Protein AF-A0A8D0FIX1-F1 (afdb_monomer)

InterPro domains:
  IPR026104 Zinc finger C2HC domain-containing protein 1C [PTHR14649] (7-151)
  IPR049899 Zinc finger, C2HC/C3H-type [PS52027] (10-39)
  IPR049899 Zinc finger, C2HC/C3H-type [PS52027] (114-143)

Mean predicted aligned error: 18.04 Å

Solvent-accessible surface area (backbone atoms only — not comparable to full-atom values): 11539 Å² total; per-residue (Å²): 139,80,85,82,78,82,75,81,61,66,68,44,64,39,92,81,76,67,52,72,30,41,60,90,53,35,61,63,44,51,71,49,45,63,62,52,77,76,59,82,74,76,82,83,53,65,68,59,64,68,22,59,98,42,84,50,50,78,55,77,73,72,69,84,72,89,64,75,81,79,81,77,62,54,68,61,55,48,51,54,50,53,50,50,52,54,49,52,51,51,53,53,52,39,54,72,75,72,49,66,77,83,77,52,80,76,76,75,81,84,68,63,92,57,57,42,63,36,93,87,60,66,53,71,27,50,54,76,54,35,68,65,39,51,67,60,52,73,72,56,81,89,67,78,79,62,79,82,74,78,76,66,89,89,74,76,85,77,79,76,76,78,69,80,81,79,77,81,74,89,77,135

Radius of gyration: 33.93 Å; Cα contacts (8 Å, |Δi|>4): 81; chains: 1; bounding box: 84×50×86 Å

Sequence (172 aa):
YGETQEGAGELQQCSFCGRKFLFTRLEKHMSICSKSQGSKRKVFDSSKARARGTELEHISLKSPSNKPPRRNNWRQKHEVFIQTLCQARQVQQILSTGGKVSDLPPLPPIDSAEYIACPYCRRRFAPQAAERHIPKCKTIKNRPPPPSQRRTAAGSKRAIRKGLFFTILFCL

Foldseek 3Di:
DDDPPPPPADWDAAPQPRDTDHPVVNVVCNVVSVVVSPDPDPDDDPVCVVCPPHPCNVVVPPDPPPDDPPPPPPVVVVVVVVVVVVVVVVLVVCVVVVHDSVPDDDDDPPPPVQWDAAPQQRDTDGPVVNVVCNVVSVPDPDDDHRPDDPDDPPDDPDPPPPPPPPPPDDDD

Organism: NCBI:txid311401

Structure (mmCIF, N/CA/C/O backbone):
data_AF-A0A8D0FIX1-F1
#
_entry.id   AF-A0A8D0FIX1-F1
#
loop_
_atom_site.group_PDB
_atom_site.id
_atom_site.type_symbol
_atom_site.label_atom_id
_atom_site.label_alt_id
_atom_site.label_comp_id
_atom_site.label_asym_id
_atom_site.label_entity_id
_atom_site.label_seq_id
_atom_site.pdbx_PDB_ins_code
_atom_site.Cartn_x
_atom_site.Cartn_y
_atom_site.Cartn_z
_atom_site.occupancy
_atom_site.B_iso_or_equiv
_atom_site.auth_seq_id
_atom_site.auth_comp_id
_atom_site.auth_asym_id
_atom_site.auth_atom_id
_atom_site.pdbx_PDB_model_num
ATOM 1 N N . TYR A 1 1 ? 49.712 -1.624 16.277 1.00 37.38 1 TYR A N 1
ATOM 2 C CA . TYR A 1 1 ? 49.808 -0.228 15.819 1.00 37.38 1 TYR A CA 1
ATOM 3 C C . TYR A 1 1 ? 50.212 -0.252 14.356 1.00 37.38 1 TYR A C 1
ATOM 5 O O . TYR A 1 1 ? 51.358 -0.560 14.073 1.00 37.38 1 TYR A O 1
ATOM 13 N N . GLY A 1 2 ? 49.253 -0.092 13.441 1.00 43.56 2 GLY A N 1
ATOM 14 C CA . GLY A 1 2 ? 49.503 -0.049 11.998 1.00 43.56 2 GLY A CA 1
ATOM 15 C C . GLY A 1 2 ? 49.082 1.319 11.482 1.00 43.56 2 GLY A C 1
ATOM 16 O O . GLY A 1 2 ? 47.906 1.660 11.565 1.00 43.56 2 GLY A O 1
ATOM 17 N N . GLU A 1 3 ? 50.059 2.105 11.048 1.00 47.75 3 GLU A N 1
ATOM 18 C CA . GLU A 1 3 ? 49.902 3.458 10.518 1.00 47.75 3 GLU A CA 1
ATOM 19 C C . GLU A 1 3 ? 49.046 3.447 9.244 1.00 47.75 3 GLU A C 1
ATOM 21 O O . GLU A 1 3 ? 49.431 2.891 8.216 1.00 47.75 3 GLU A O 1
ATOM 26 N N . THR A 1 4 ? 47.877 4.086 9.284 1.00 48.47 4 THR A N 1
ATOM 27 C CA . THR A 1 4 ? 47.158 4.489 8.074 1.00 48.47 4 THR A CA 1
ATOM 28 C C . THR A 1 4 ? 47.861 5.708 7.494 1.00 48.47 4 THR A C 1
ATOM 30 O O . THR A 1 4 ? 47.626 6.831 7.929 1.00 48.47 4 THR A O 1
ATOM 33 N N . GLN A 1 5 ? 48.749 5.481 6.530 1.00 49.03 5 GLN A N 1
ATOM 34 C CA . GLN A 1 5 ? 49.330 6.551 5.729 1.00 49.03 5 GLN A CA 1
ATOM 35 C C . GLN A 1 5 ? 48.214 7.198 4.901 1.00 49.03 5 GLN A C 1
ATOM 37 O O . GLN A 1 5 ? 47.641 6.580 4.000 1.00 49.03 5 GLN A O 1
ATOM 42 N N . GLU A 1 6 ? 47.889 8.444 5.241 1.00 55.84 6 GLU A N 1
ATOM 43 C CA . GLU A 1 6 ? 47.005 9.319 4.480 1.00 55.84 6 GLU A CA 1
ATOM 44 C C . GLU A 1 6 ? 47.669 9.664 3.143 1.00 55.84 6 GLU A C 1
ATOM 46 O O . GLU A 1 6 ? 48.294 10.705 2.956 1.00 55.84 6 GLU A O 1
ATOM 51 N N . GLY A 1 7 ? 47.538 8.756 2.178 1.00 55.06 7 GLY A N 1
ATOM 52 C CA . GLY A 1 7 ? 47.778 9.051 0.777 1.00 55.06 7 GLY A CA 1
ATOM 53 C C . GLY A 1 7 ? 46.672 9.970 0.277 1.00 55.06 7 GLY A C 1
ATOM 54 O O . GLY A 1 7 ? 45.707 9.501 -0.330 1.00 55.06 7 GLY A O 1
ATOM 55 N N . ALA A 1 8 ? 46.807 11.273 0.534 1.00 57.88 8 ALA A N 1
ATOM 56 C CA . ALA A 1 8 ? 46.069 12.335 -0.140 1.00 57.88 8 ALA A CA 1
ATOM 57 C C . ALA A 1 8 ? 46.474 12.354 -1.624 1.00 57.88 8 ALA A C 1
ATOM 59 O O . ALA A 1 8 ? 47.168 13.245 -2.104 1.00 57.88 8 ALA A O 1
ATOM 60 N N . GLY A 1 9 ? 46.095 11.300 -2.348 1.00 64.69 9 GLY A N 1
ATOM 61 C CA . GLY A 1 9 ? 46.297 11.200 -3.777 1.00 64.69 9 GLY A CA 1
ATOM 62 C C . GLY A 1 9 ? 45.498 12.303 -4.452 1.00 64.69 9 GLY A C 1
ATOM 63 O O . GLY A 1 9 ? 44.303 12.467 -4.202 1.00 64.69 9 GLY A O 1
ATOM 64 N N . GLU A 1 10 ? 46.180 13.069 -5.288 1.00 78.75 10 GLU A N 1
ATOM 65 C CA . GLU A 1 10 ? 45.625 14.185 -6.034 1.00 78.75 10 GLU A CA 1
ATOM 66 C C . GLU A 1 10 ? 44.333 13.766 -6.766 1.00 78.75 10 GLU A C 1
ATOM 68 O O . GLU A 1 10 ? 44.327 12.875 -7.626 1.00 78.75 10 GLU A O 1
ATOM 73 N N . LEU A 1 11 ? 43.204 14.364 -6.365 1.00 86.69 11 LEU A N 1
ATOM 74 C CA . LEU A 1 11 ? 41.893 14.100 -6.952 1.00 86.69 11 LEU A CA 1
ATOM 75 C C . LEU A 1 11 ? 41.683 15.019 -8.152 1.00 86.69 11 LEU A C 1
ATOM 77 O O . LEU A 1 11 ? 41.392 16.205 -8.003 1.00 86.69 11 LEU A O 1
ATOM 81 N N . GLN A 1 12 ? 41.763 14.446 -9.342 1.00 87.12 12 GLN A N 1
ATOM 82 C CA . GLN A 1 12 ? 41.561 15.143 -10.604 1.00 87.12 12 GLN A CA 1
ATOM 83 C C . GLN A 1 12 ? 40.127 14.918 -11.111 1.00 87.12 12 GLN A C 1
ATOM 85 O O . GLN A 1 12 ? 39.521 13.859 -10.907 1.00 87.12 12 GLN A O 1
ATOM 90 N N . GLN A 1 13 ? 39.538 15.937 -11.740 1.00 93.19 13 GLN A N 1
ATOM 91 C CA . GLN A 1 13 ? 38.157 15.881 -12.229 1.00 93.19 13 GLN A CA 1
ATOM 92 C C . GLN A 1 13 ? 38.079 15.332 -13.656 1.00 93.19 13 GLN A C 1
ATOM 94 O O . GLN A 1 13 ? 38.890 15.661 -14.517 1.00 93.19 13 GLN A O 1
ATOM 99 N N . CYS A 1 14 ? 37.063 14.520 -13.938 1.00 92.44 14 CYS A N 1
ATOM 100 C CA . CYS A 1 14 ? 36.791 14.075 -15.297 1.00 92.44 14 CYS A CA 1
ATOM 101 C C . CYS A 1 14 ? 36.216 15.219 -16.144 1.00 92.44 14 CYS A C 1
ATOM 103 O O . CYS A 1 14 ? 35.168 15.766 -15.806 1.00 92.44 14 CYS A O 1
ATOM 105 N N . SER A 1 15 ? 36.823 15.492 -17.298 1.00 89.00 15 SER A N 1
ATOM 106 C CA . SER A 1 15 ? 36.361 16.485 -18.281 1.00 89.00 15 SER A CA 1
ATOM 107 C C . SER A 1 15 ? 34.974 16.200 -18.875 1.00 89.00 15 SER A C 1
ATOM 109 O O . SER A 1 15 ? 34.295 17.120 -19.313 1.00 89.00 15 SER A O 1
ATOM 111 N N . PHE A 1 16 ? 34.533 14.938 -18.877 1.00 87.50 16 PHE A N 1
ATOM 112 C CA . PHE A 1 16 ? 33.267 14.517 -19.489 1.00 87.50 16 PHE A CA 1
ATOM 113 C C . PHE A 1 16 ? 32.080 14.486 -18.519 1.00 87.50 16 PHE A C 1
ATOM 115 O O . PHE A 1 16 ? 30.945 14.652 -18.950 1.00 87.50 16 PHE A O 1
ATOM 122 N N . CYS A 1 17 ? 32.306 14.229 -17.224 1.00 89.44 17 CYS A N 1
ATOM 123 C CA . CYS A 1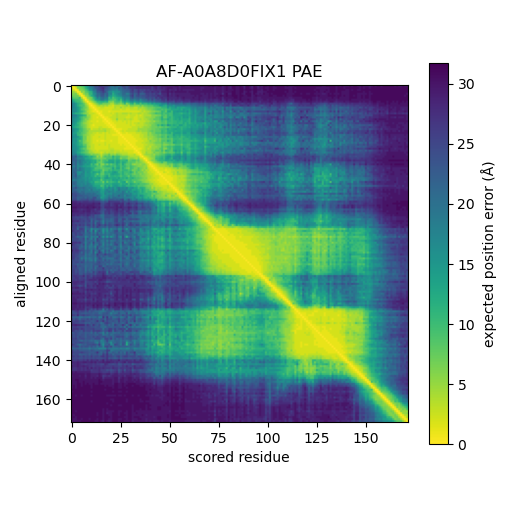 17 ? 31.217 14.100 -16.241 1.00 89.44 17 CYS A CA 1
ATOM 124 C C . CYS A 1 17 ? 31.406 14.894 -14.940 1.00 89.44 17 CYS A C 1
ATOM 126 O O . CYS A 1 17 ? 30.557 14.798 -14.055 1.00 89.44 17 CYS A O 1
ATOM 128 N N . GLY A 1 18 ? 32.519 15.619 -14.785 1.00 88.25 18 GLY A N 1
ATOM 129 C CA . GLY A 1 18 ? 32.802 16.483 -13.633 1.00 88.25 18 GLY A CA 1
ATOM 130 C C . GLY A 1 18 ? 33.073 15.764 -12.305 1.00 88.25 18 GLY A C 1
ATOM 131 O O . GLY A 1 18 ? 33.293 16.416 -11.289 1.00 88.25 18 GLY A O 1
ATOM 132 N N . ARG A 1 19 ? 33.063 14.425 -12.268 1.00 91.12 19 ARG A N 1
ATOM 133 C CA . ARG A 1 19 ? 33.339 13.654 -11.042 1.00 91.12 19 ARG A CA 1
ATOM 134 C C . ARG A 1 19 ? 34.842 13.610 -10.748 1.00 91.12 19 ARG A C 1
ATOM 136 O O . ARG A 1 19 ? 35.642 13.515 -11.678 1.00 91.12 19 ARG A O 1
ATOM 143 N N . LYS A 1 20 ? 35.213 13.651 -9.464 1.00 91.81 20 LYS A N 1
ATOM 144 C CA . LYS A 1 20 ? 36.607 13.643 -8.986 1.00 91.81 20 LYS A CA 1
ATOM 145 C C . LYS A 1 20 ? 37.099 12.218 -8.725 1.00 91.81 20 LYS A C 1
ATOM 147 O O . LYS A 1 20 ? 36.412 11.446 -8.058 1.00 91.81 20 LYS A O 1
ATOM 152 N N . PHE A 1 21 ? 38.283 11.882 -9.227 1.00 91.00 21 PHE A N 1
ATOM 153 C CA . PHE A 1 21 ? 38.912 10.570 -9.072 1.00 91.00 21 PHE A CA 1
ATOM 154 C C . PHE A 1 21 ? 40.402 10.708 -8.773 1.00 91.00 21 PHE A C 1
ATOM 156 O O . PHE A 1 21 ? 41.035 11.681 -9.164 1.00 91.00 21 PHE A O 1
ATOM 163 N N . LEU A 1 22 ? 40.972 9.691 -8.127 1.00 90.06 22 LEU A N 1
ATOM 164 C CA . LEU A 1 22 ? 42.424 9.541 -8.022 1.00 90.06 22 LEU A CA 1
ATOM 165 C C . LEU A 1 22 ? 43.018 9.315 -9.415 1.00 90.06 22 LEU A C 1
ATOM 167 O O . LEU A 1 22 ? 42.396 8.622 -10.224 1.00 90.06 22 LEU A O 1
ATOM 171 N N . PHE A 1 23 ? 44.229 9.818 -9.666 1.00 84.69 23 PHE A N 1
ATOM 172 C CA . PHE A 1 23 ? 44.920 9.707 -10.960 1.00 84.69 23 PHE A CA 1
ATOM 173 C C . PHE A 1 23 ? 44.885 8.283 -11.552 1.00 84.69 23 PHE A C 1
ATOM 175 O O . PHE A 1 23 ? 44.451 8.083 -12.685 1.00 84.69 23 PHE A O 1
ATOM 182 N N . THR A 1 24 ? 45.194 7.272 -10.733 1.00 85.88 24 THR A N 1
ATOM 183 C CA . THR A 1 24 ? 45.201 5.848 -11.127 1.00 85.88 24 THR A CA 1
ATOM 184 C C . THR A 1 24 ? 43.839 5.313 -11.587 1.00 85.88 24 THR A C 1
ATOM 186 O O . THR A 1 24 ? 43.767 4.356 -12.360 1.00 85.88 24 THR A O 1
ATOM 189 N N . ARG A 1 25 ? 42.732 5.902 -11.116 1.00 89.31 25 ARG A N 1
ATOM 190 C CA . ARG A 1 25 ? 41.363 5.541 -11.525 1.00 89.31 25 ARG A CA 1
ATOM 191 C C . ARG A 1 25 ? 40.825 6.457 -12.619 1.00 89.31 25 ARG A C 1
ATOM 193 O O . ARG A 1 25 ? 39.954 6.024 -13.376 1.00 89.31 25 ARG A O 1
ATOM 200 N N . LEU A 1 26 ? 41.317 7.694 -12.697 1.00 91.69 26 LEU A N 1
ATOM 201 C CA . LEU A 1 26 ? 40.847 8.696 -13.643 1.00 91.69 26 LEU A CA 1
ATOM 202 C C . LEU A 1 26 ? 41.101 8.262 -15.087 1.00 91.69 26 LEU A C 1
ATOM 204 O O . LEU A 1 26 ? 40.197 8.382 -15.905 1.00 91.69 26 LEU A O 1
ATOM 208 N N . GLU A 1 27 ? 42.265 7.686 -15.386 1.00 90.12 27 GLU A N 1
ATOM 209 C CA . GLU A 1 27 ? 42.604 7.211 -16.735 1.00 90.12 27 GLU A CA 1
ATOM 210 C C . GLU A 1 27 ? 41.579 6.185 -17.257 1.00 90.12 27 GLU A C 1
ATOM 212 O O . GLU A 1 27 ? 40.952 6.362 -18.309 1.00 90.12 27 GLU A O 1
ATOM 217 N N . LYS A 1 28 ? 41.305 5.147 -16.457 1.00 92.00 28 LYS A N 1
ATOM 218 C CA . LYS A 1 28 ? 40.280 4.139 -16.774 1.00 92.00 28 LYS A CA 1
ATOM 219 C C . LYS A 1 28 ? 3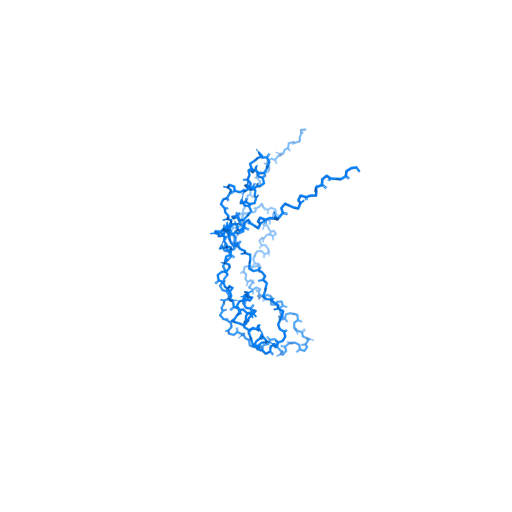8.891 4.767 -16.853 1.00 92.00 28 LYS A C 1
ATOM 221 O O . LYS A 1 28 ? 38.123 4.452 -17.760 1.00 92.00 28 LYS A O 1
ATOM 226 N N . HIS A 1 29 ? 38.576 5.687 -15.943 1.00 93.31 29 HIS A N 1
ATOM 227 C CA . HIS A 1 29 ? 37.312 6.408 -15.963 1.00 93.31 29 HIS A CA 1
ATOM 228 C C . HIS A 1 29 ? 37.134 7.226 -17.253 1.00 93.31 29 HIS A C 1
ATOM 230 O O . HIS A 1 29 ? 36.076 7.128 -17.865 1.00 93.31 29 HIS A O 1
ATOM 236 N N . MET A 1 30 ? 38.141 7.974 -17.716 1.00 91.25 30 MET A N 1
ATOM 237 C CA . MET A 1 30 ? 38.060 8.818 -18.917 1.00 91.25 30 MET A CA 1
ATOM 238 C C . MET A 1 30 ? 37.762 8.004 -20.181 1.00 91.25 30 MET A C 1
ATOM 240 O O . MET A 1 30 ? 36.905 8.406 -20.969 1.00 91.25 30 MET A O 1
ATOM 244 N N . SER A 1 31 ? 38.391 6.833 -20.343 1.00 91.12 31 SER A N 1
ATOM 245 C CA . SER A 1 31 ? 38.178 5.958 -21.512 1.00 91.12 31 SER A CA 1
ATOM 246 C C . SER A 1 31 ? 36.760 5.367 -21.612 1.00 91.12 31 SER A C 1
ATOM 248 O O . SER A 1 31 ? 36.273 5.099 -22.713 1.00 91.12 31 SER A O 1
ATOM 250 N N . ILE A 1 32 ? 36.083 5.170 -20.474 1.00 90.69 32 ILE A N 1
ATOM 251 C CA . ILE A 1 32 ? 34.696 4.679 -20.404 1.00 90.69 32 ILE A CA 1
ATOM 252 C C . ILE A 1 32 ? 33.715 5.852 -20.451 1.00 90.69 32 ILE A C 1
ATOM 254 O O . ILE A 1 32 ? 32.692 5.796 -21.136 1.00 90.69 32 ILE A O 1
ATOM 258 N N . CYS A 1 33 ? 34.026 6.922 -19.720 1.00 91.06 33 CYS A N 1
ATOM 259 C CA . CYS A 1 33 ? 33.166 8.082 -19.566 1.00 91.06 33 CYS A CA 1
ATOM 260 C C . CYS A 1 33 ? 32.902 8.755 -20.917 1.00 91.06 33 CYS A C 1
ATOM 262 O O . CYS A 1 33 ? 31.739 9.013 -21.232 1.00 91.06 33 CYS A O 1
ATOM 264 N N . SER A 1 34 ? 33.932 8.906 -21.759 1.00 89.44 34 SER A N 1
ATOM 265 C CA . SER A 1 34 ? 33.810 9.439 -23.124 1.00 89.44 34 SER A CA 1
ATOM 266 C C . SER A 1 34 ? 32.809 8.654 -23.985 1.00 89.44 34 SER A C 1
ATOM 268 O O . SER A 1 34 ? 31.977 9.247 -24.667 1.00 89.44 34 SER A O 1
ATOM 270 N N . LYS A 1 35 ? 32.810 7.319 -23.888 1.00 87.12 35 LYS A N 1
ATOM 271 C CA . LYS A 1 35 ? 31.872 6.434 -24.606 1.00 87.12 35 LYS A CA 1
ATOM 272 C C . LYS A 1 35 ? 30.454 6.495 -24.035 1.00 87.12 35 LYS A C 1
ATOM 274 O O . LYS A 1 35 ? 29.480 6.278 -24.753 1.00 87.12 35 LYS A O 1
ATOM 279 N N . SER A 1 36 ? 30.327 6.778 -22.738 1.00 83.00 36 SER A N 1
ATOM 280 C CA . SER A 1 36 ? 29.038 6.801 -22.039 1.00 83.00 36 SER A CA 1
ATOM 281 C C . SER A 1 36 ? 28.240 8.094 -22.244 1.00 83.00 36 SER A C 1
ATOM 283 O O . SER A 1 36 ? 27.013 8.028 -22.254 1.00 83.00 36 SER A O 1
ATOM 285 N N . GLN A 1 37 ? 28.898 9.242 -22.467 1.00 78.38 37 GLN A N 1
ATOM 286 C CA . GLN A 1 37 ? 28.213 10.538 -22.621 1.00 78.38 37 GLN A CA 1
ATOM 287 C C . GLN A 1 37 ? 27.307 10.605 -23.865 1.00 78.38 37 GLN A C 1
ATOM 289 O O . GLN A 1 37 ? 26.312 11.325 -23.861 1.00 78.38 37 GLN A O 1
ATOM 294 N N . GLY A 1 38 ? 27.610 9.836 -24.919 1.00 72.81 38 GLY A N 1
ATOM 295 C CA . GLY A 1 38 ? 26.831 9.830 -26.166 1.00 72.81 38 GLY A CA 1
ATOM 296 C C . GLY A 1 38 ? 25.732 8.762 -26.256 1.00 72.81 38 GLY A C 1
ATOM 297 O O . GLY A 1 38 ? 24.881 8.832 -27.142 1.00 72.81 38 GLY A O 1
ATOM 298 N N . SER A 1 39 ? 25.718 7.760 -25.370 1.00 74.12 39 SER A N 1
ATOM 299 C CA . SER A 1 39 ? 24.846 6.588 -25.525 1.00 74.12 39 SER A CA 1
ATOM 300 C C . SER A 1 39 ? 23.556 6.712 -24.716 1.00 74.12 39 SER A C 1
ATOM 302 O O . SER A 1 39 ? 23.498 6.394 -23.528 1.00 74.12 39 SER A O 1
ATOM 304 N N . LYS A 1 40 ? 22.467 7.116 -25.377 1.00 76.12 40 LYS A N 1
ATOM 305 C CA . LYS A 1 40 ? 21.110 6.992 -24.822 1.00 76.12 40 LYS A CA 1
ATOM 306 C C . LYS A 1 40 ? 20.609 5.567 -25.053 1.00 76.12 40 LYS A C 1
ATOM 308 O O . LYS A 1 40 ? 19.927 5.284 -26.039 1.00 76.12 40 LYS A O 1
ATOM 313 N N . ARG A 1 41 ? 20.975 4.638 -24.164 1.00 79.62 41 ARG A N 1
ATOM 314 C CA . ARG A 1 41 ? 20.460 3.259 -24.211 1.00 79.62 41 ARG A CA 1
ATOM 315 C C . ARG A 1 41 ? 18.930 3.301 -24.128 1.00 79.62 41 ARG A C 1
ATOM 317 O O . ARG A 1 41 ? 18.378 3.960 -23.250 1.00 79.62 41 ARG A O 1
ATOM 324 N N . LYS A 1 42 ? 18.241 2.610 -25.043 1.00 81.88 42 LYS A N 1
ATOM 325 C CA . LYS A 1 42 ? 16.774 2.506 -24.999 1.00 81.88 42 LYS A CA 1
ATOM 326 C C . LYS A 1 42 ? 16.359 1.860 -23.677 1.00 81.88 42 LYS A C 1
ATOM 328 O O . LYS A 1 42 ? 16.981 0.885 -23.253 1.00 81.88 42 LYS A O 1
ATOM 333 N N . VAL A 1 43 ? 15.310 2.392 -23.051 1.00 87.69 43 VAL A N 1
ATOM 334 C CA . VAL A 1 43 ? 14.716 1.787 -21.854 1.00 87.69 43 VAL A CA 1
ATOM 335 C C . VAL A 1 43 ? 14.276 0.370 -22.212 1.00 87.69 43 VAL A C 1
ATOM 337 O O . VAL A 1 43 ? 13.545 0.159 -23.181 1.00 87.69 43 VAL A O 1
ATOM 340 N N . PHE A 1 44 ? 14.784 -0.607 -21.466 1.00 89.88 44 PHE A N 1
ATOM 341 C CA . PHE A 1 44 ? 14.449 -2.005 -21.675 1.00 89.88 44 PHE A CA 1
ATOM 342 C C . PHE A 1 44 ? 13.035 -2.274 -21.163 1.00 89.88 44 PHE A C 1
ATOM 344 O O . PHE A 1 44 ? 12.775 -2.222 -19.961 1.00 89.88 44 PHE A O 1
ATOM 351 N N . ASP A 1 45 ? 12.123 -2.569 -22.082 1.00 87.44 45 ASP A N 1
ATOM 352 C CA . ASP A 1 45 ? 10.766 -2.971 -21.741 1.00 87.44 45 ASP A CA 1
ATOM 353 C C . ASP A 1 45 ? 10.728 -4.481 -21.475 1.00 87.44 45 ASP A C 1
ATOM 355 O O . ASP A 1 45 ? 10.811 -5.302 -22.394 1.00 87.44 45 ASP A O 1
ATOM 359 N N . SER A 1 46 ? 10.599 -4.838 -20.196 1.00 87.50 46 SER A N 1
ATOM 360 C CA . SER A 1 46 ? 10.529 -6.234 -19.755 1.00 87.50 46 SER A CA 1
ATOM 361 C C . SER A 1 46 ? 9.301 -6.965 -20.298 1.00 87.50 46 SER A C 1
ATOM 363 O O . SER A 1 46 ? 9.378 -8.164 -20.550 1.00 87.50 46 SER A O 1
ATOM 365 N N . SER A 1 47 ? 8.174 -6.277 -20.491 1.00 84.81 47 SER A N 1
ATOM 366 C CA . SER A 1 47 ? 6.962 -6.889 -21.046 1.00 84.81 47 SER A CA 1
ATOM 367 C C . SER A 1 47 ? 7.187 -7.261 -22.505 1.00 84.81 47 SER A C 1
ATOM 369 O O . SER A 1 47 ? 6.931 -8.396 -22.899 1.00 84.81 47 SER A O 1
ATOM 371 N N . LYS A 1 48 ? 7.781 -6.345 -23.279 1.00 85.12 48 LYS A N 1
ATOM 372 C CA . LYS A 1 48 ? 8.147 -6.606 -24.675 1.00 85.12 48 LYS A CA 1
ATOM 373 C C . LYS A 1 48 ? 9.194 -7.710 -24.794 1.00 85.12 48 LYS A C 1
ATOM 375 O O . LYS A 1 48 ? 9.085 -8.551 -25.675 1.00 85.12 48 LYS A O 1
ATOM 3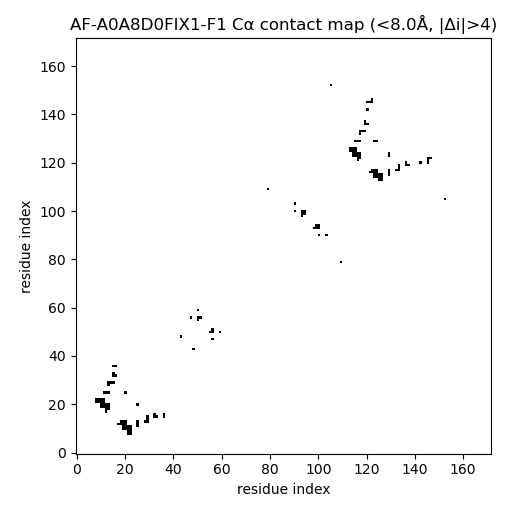80 N N . ALA A 1 49 ? 10.193 -7.730 -23.915 1.00 88.94 49 ALA A N 1
ATOM 381 C CA . ALA A 1 49 ? 11.221 -8.766 -23.927 1.00 88.94 49 ALA A CA 1
ATOM 382 C C . ALA A 1 49 ? 10.669 -10.164 -23.615 1.00 88.94 49 ALA A C 1
ATOM 384 O O . ALA A 1 49 ? 11.118 -11.126 -24.225 1.00 88.94 49 ALA A O 1
ATOM 385 N N . ARG A 1 50 ? 9.683 -10.271 -22.713 1.00 88.69 50 ARG A N 1
ATOM 386 C CA . ARG A 1 50 ? 9.002 -11.540 -22.407 1.00 88.69 50 ARG A CA 1
ATOM 387 C C . ARG A 1 50 ? 8.044 -11.991 -23.510 1.00 88.69 50 ARG A C 1
ATOM 389 O O . ARG A 1 50 ? 7.868 -13.187 -23.684 1.00 88.69 50 ARG A O 1
ATOM 396 N N . ALA A 1 51 ? 7.407 -11.051 -24.210 1.00 88.56 51 ALA A N 1
ATOM 397 C CA . ALA A 1 51 ? 6.421 -11.364 -25.242 1.00 88.56 51 ALA A CA 1
ATOM 398 C C . ALA A 1 51 ? 7.045 -11.746 -26.595 1.00 88.56 51 ALA A C 1
ATOM 400 O O . ALA A 1 51 ? 6.411 -12.470 -27.358 1.00 88.56 51 ALA A O 1
ATOM 401 N N . ARG A 1 52 ? 8.268 -11.285 -26.898 1.00 86.81 52 ARG A N 1
ATOM 402 C CA . ARG A 1 52 ? 8.972 -11.602 -28.156 1.00 86.81 52 ARG A CA 1
ATOM 403 C C . ARG A 1 52 ? 9.044 -13.110 -28.402 1.00 86.81 52 ARG A C 1
ATOM 405 O O . ARG A 1 52 ? 9.531 -13.842 -27.544 1.00 86.81 52 ARG A O 1
ATOM 412 N N . GLY A 1 53 ? 8.617 -13.550 -29.586 1.00 87.00 53 GLY A N 1
ATOM 413 C CA . GLY A 1 53 ? 8.685 -14.961 -29.990 1.00 87.00 53 GLY A CA 1
ATOM 414 C C . GLY A 1 53 ? 7.634 -15.862 -29.335 1.00 87.00 53 GLY A C 1
ATOM 415 O O . GLY A 1 53 ? 7.688 -17.077 -29.497 1.00 87.00 53 GLY A O 1
ATOM 416 N N . THR A 1 54 ? 6.675 -15.283 -28.610 1.00 86.75 54 THR A N 1
ATOM 417 C CA . THR A 1 54 ? 5.491 -15.991 -28.109 1.00 86.75 54 THR A CA 1
ATOM 418 C C . THR A 1 54 ? 4.247 -15.473 -28.825 1.00 86.75 54 THR A C 1
ATOM 420 O O . THR A 1 54 ? 4.218 -14.330 -29.277 1.00 86.75 54 THR A O 1
ATOM 423 N N . GLU A 1 55 ? 3.176 -16.266 -28.869 1.00 81.69 55 GLU A N 1
ATOM 424 C CA . GLU A 1 55 ? 1.872 -15.843 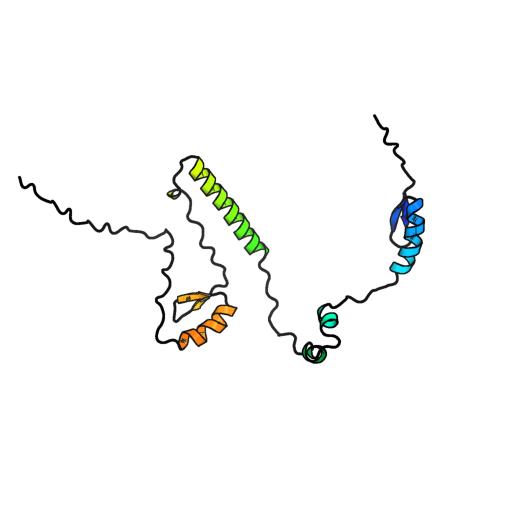-29.416 1.00 81.69 55 GLU A CA 1
ATOM 425 C C . GLU A 1 55 ? 1.328 -14.560 -28.740 1.00 81.69 55 GLU A C 1
ATOM 427 O O . GLU A 1 55 ? 0.550 -13.797 -29.318 1.00 81.69 55 GLU A O 1
ATOM 432 N N . LEU A 1 56 ? 1.817 -14.258 -27.531 1.00 69.94 56 LEU A N 1
ATOM 433 C CA . LEU A 1 56 ? 1.508 -13.047 -26.776 1.00 69.94 56 LEU A CA 1
ATOM 434 C C . LEU A 1 56 ? 2.015 -11.747 -27.427 1.00 69.94 56 LEU A C 1
ATOM 436 O O . LEU A 1 56 ? 1.535 -10.670 -27.057 1.00 69.94 56 LEU A O 1
ATOM 440 N N . GLU A 1 57 ? 2.951 -11.815 -28.380 1.00 74.62 57 GLU A N 1
ATOM 441 C CA . GLU A 1 57 ? 3.515 -10.642 -29.063 1.00 74.62 57 GLU A CA 1
ATOM 442 C C . GLU A 1 57 ? 2.428 -9.804 -29.759 1.00 74.62 57 GLU A C 1
ATOM 444 O O . GLU A 1 57 ? 2.432 -8.575 -29.666 1.00 74.62 57 GLU A O 1
ATOM 449 N N . HIS A 1 58 ? 1.431 -10.463 -30.358 1.00 69.19 58 HIS A N 1
ATOM 450 C CA . HIS A 1 58 ? 0.316 -9.811 -31.056 1.00 69.19 58 HIS A CA 1
ATOM 451 C C . HIS A 1 58 ? -0.834 -9.384 -30.127 1.00 69.19 58 HIS A C 1
ATOM 453 O O . HIS A 1 58 ? -1.647 -8.527 -30.485 1.00 69.19 58 HIS A O 1
ATOM 459 N N . ILE A 1 59 ? -0.913 -9.957 -28.922 1.00 68.56 59 ILE A N 1
ATOM 460 C CA . ILE A 1 59 ? -1.995 -9.709 -27.953 1.00 68.56 59 ILE A CA 1
ATOM 461 C C . ILE A 1 59 ? -1.645 -8.529 -27.035 1.00 68.56 59 ILE A C 1
ATOM 463 O O . ILE A 1 59 ? -2.521 -7.742 -26.672 1.00 68.56 59 ILE A O 1
ATOM 467 N N . SER A 1 60 ? -0.358 -8.341 -26.719 1.00 58.25 60 SER A N 1
ATOM 468 C CA . SER A 1 60 ? 0.118 -7.316 -25.778 1.00 58.25 60 SER A CA 1
ATOM 469 C C . SER A 1 60 ? -0.112 -5.862 -26.231 1.00 58.25 60 SER A C 1
ATOM 471 O O . SER A 1 60 ? 0.092 -4.947 -25.434 1.00 58.25 60 SER A O 1
ATOM 473 N N . LEU A 1 61 ? -0.532 -5.623 -27.479 1.00 57.66 61 LEU A N 1
ATOM 474 C CA . LEU A 1 61 ? -0.804 -4.282 -28.017 1.00 57.66 61 LEU A CA 1
ATOM 475 C C . LEU A 1 61 ? -2.256 -3.817 -27.813 1.00 57.66 61 LEU A C 1
ATOM 477 O O . LEU A 1 61 ? -2.574 -2.656 -28.077 1.00 57.66 61 LEU A O 1
ATOM 481 N N . LYS A 1 62 ? -3.159 -4.690 -27.348 1.00 52.12 62 LYS A N 1
ATOM 482 C CA . LYS A 1 62 ? -4.583 -4.352 -27.237 1.00 52.12 62 LYS A CA 1
ATOM 483 C C . LYS A 1 62 ? -4.918 -3.694 -25.892 1.00 52.12 62 LYS A C 1
ATOM 485 O O . LYS A 1 62 ? -5.113 -4.348 -24.875 1.00 52.12 62 LYS A O 1
ATOM 490 N N . SER A 1 63 ? -5.100 -2.376 -25.991 1.00 54.25 63 SER A N 1
ATOM 491 C CA . SER A 1 63 ? -5.812 -1.457 -25.092 1.00 54.25 63 SER A CA 1
ATOM 492 C C . SER A 1 63 ? -5.073 -1.023 -23.807 1.00 54.25 63 SER A C 1
ATOM 494 O O . SER A 1 63 ? -5.011 -1.786 -22.836 1.00 54.25 63 SER A O 1
ATOM 496 N N . PRO A 1 64 ? -4.657 0.259 -23.707 1.00 56.38 64 PRO A N 1
ATOM 497 C CA . PRO A 1 64 ? -4.593 0.912 -22.413 1.00 56.38 64 PRO A CA 1
ATOM 498 C C . PRO A 1 64 ? -6.025 0.949 -21.886 1.00 56.38 64 PRO A C 1
ATOM 500 O O . PRO A 1 64 ? -6.894 1.626 -22.432 1.00 56.38 64 PRO A O 1
ATOM 503 N N . SER A 1 65 ? -6.307 0.171 -20.846 1.00 62.66 65 SER A N 1
ATOM 504 C CA . SER A 1 65 ? -7.586 0.305 -20.172 1.00 62.66 65 SER A 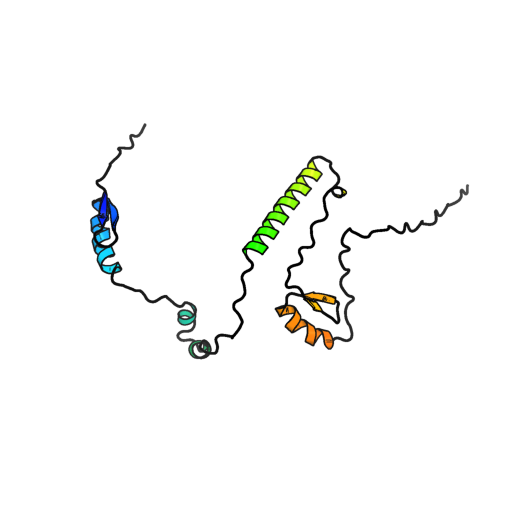CA 1
ATOM 505 C C . SER A 1 65 ? -7.680 1.747 -19.667 1.00 62.66 65 SER A C 1
ATOM 507 O O . SER A 1 65 ? -6.838 2.148 -18.865 1.00 62.66 65 SER A O 1
ATOM 509 N N . ASN A 1 66 ? -8.683 2.504 -20.134 1.00 61.72 66 ASN A N 1
ATOM 510 C CA . ASN A 1 66 ? -9.074 3.848 -19.672 1.00 61.72 66 ASN A CA 1
ATOM 511 C C . ASN A 1 66 ? -9.539 3.828 -18.197 1.00 61.72 66 ASN A C 1
ATOM 513 O O . ASN A 1 66 ? -10.582 4.366 -17.834 1.00 61.72 66 ASN A O 1
ATOM 517 N N . LYS A 1 67 ? -8.808 3.137 -17.319 1.00 64.75 67 LYS A N 1
ATOM 518 C CA . LYS A 1 67 ? -8.984 3.250 -15.880 1.00 64.75 67 LYS A CA 1
ATOM 519 C C . LYS A 1 67 ? -8.432 4.628 -15.509 1.00 64.75 67 LYS A C 1
ATOM 521 O O . LYS A 1 67 ? -7.284 4.909 -15.864 1.00 64.75 67 LYS A O 1
ATOM 526 N N . PRO A 1 68 ? -9.177 5.466 -14.773 1.00 69.81 68 PRO A N 1
ATOM 527 C CA . PRO A 1 68 ? -8.566 6.639 -14.170 1.00 69.81 68 PRO A CA 1
ATOM 528 C C . PRO A 1 68 ? -7.354 6.190 -13.333 1.00 69.81 68 PRO A C 1
ATOM 530 O O . PRO A 1 68 ? -7.410 5.121 -12.704 1.00 69.81 68 PRO A O 1
ATOM 533 N N . PRO A 1 69 ? -6.247 6.954 -13.337 1.00 70.31 69 PRO A N 1
ATOM 534 C CA . PRO A 1 69 ? -5.072 6.618 -12.548 1.00 70.31 69 PRO A CA 1
ATOM 535 C C . PRO A 1 69 ? -5.491 6.412 -11.092 1.00 70.31 69 PRO A C 1
ATOM 537 O O . PRO A 1 69 ? -6.178 7.245 -10.496 1.00 70.31 69 PRO A O 1
ATOM 540 N N . ARG A 1 70 ? -5.118 5.262 -10.517 1.00 68.31 70 ARG A N 1
ATOM 541 C CA . ARG A 1 70 ? -5.423 4.971 -9.114 1.00 68.31 70 ARG A CA 1
ATOM 542 C C . ARG A 1 70 ? -4.699 6.006 -8.255 1.00 68.31 70 ARG A C 1
ATOM 544 O O . ARG A 1 70 ? -3.474 5.981 -8.166 1.00 68.31 70 ARG A O 1
ATOM 551 N N . ARG A 1 71 ? -5.451 6.900 -7.610 1.00 69.81 71 ARG A N 1
ATOM 552 C CA . ARG A 1 71 ? -4.905 7.834 -6.618 1.00 69.81 71 ARG A CA 1
ATOM 553 C C . ARG A 1 71 ? -4.273 7.041 -5.472 1.00 69.81 71 ARG A C 1
ATOM 555 O O . ARG A 1 71 ? -4.943 6.275 -4.781 1.00 69.81 71 ARG A O 1
ATOM 562 N N . ASN A 1 72 ? -2.957 7.162 -5.318 1.00 77.06 72 ASN A N 1
ATOM 563 C CA . ASN A 1 72 ? -2.223 6.446 -4.284 1.00 77.06 72 ASN A CA 1
ATOM 564 C C . ASN A 1 72 ? -2.285 7.230 -2.969 1.00 77.06 72 ASN A C 1
ATOM 566 O O . ASN A 1 72 ? -1.453 8.096 -2.708 1.00 77.06 72 ASN A O 1
ATOM 570 N N . ASN A 1 73 ? -3.254 6.893 -2.121 1.00 80.31 73 ASN A N 1
ATOM 571 C CA . ASN A 1 73 ? -3.408 7.442 -0.770 1.00 80.31 73 ASN A CA 1
ATOM 572 C C . ASN A 1 73 ? -2.352 6.886 0.215 1.00 80.31 73 ASN A C 1
ATOM 574 O O . ASN A 1 73 ? -2.677 6.494 1.334 1.00 80.31 73 ASN A O 1
ATOM 578 N N . TRP A 1 74 ? -1.084 6.779 -0.201 1.00 84.75 74 TRP A N 1
ATOM 579 C CA . TRP A 1 74 ? -0.042 6.107 0.582 1.00 84.75 74 TRP A CA 1
ATOM 580 C C . TRP A 1 74 ? 0.255 6.842 1.887 1.00 84.75 74 TRP A C 1
ATOM 582 O O . TRP A 1 74 ? 0.374 6.190 2.915 1.00 84.75 74 TRP A O 1
ATOM 592 N N . ARG A 1 75 ? 0.318 8.184 1.858 1.00 87.62 75 ARG A N 1
ATOM 593 C CA . ARG A 1 75 ? 0.600 9.008 3.045 1.00 87.62 75 ARG A CA 1
ATOM 594 C C . ARG A 1 75 ? -0.452 8.779 4.127 1.00 87.62 75 ARG A C 1
ATOM 596 O O . ARG A 1 75 ? -0.101 8.482 5.256 1.00 87.62 75 ARG A O 1
ATOM 603 N N . GLN A 1 76 ? -1.725 8.800 3.735 1.00 83.88 76 GLN A N 1
ATOM 604 C CA . GLN A 1 76 ? -2.861 8.545 4.625 1.00 83.88 76 GLN A CA 1
ATOM 605 C C . GLN A 1 76 ? -2.822 7.117 5.191 1.00 83.88 76 GLN A C 1
ATOM 607 O O . GLN A 1 76 ? -2.977 6.918 6.389 1.00 83.88 76 GLN A O 1
ATOM 612 N N . LYS A 1 77 ? -2.563 6.106 4.348 1.00 83.12 77 LYS A N 1
ATOM 613 C CA . LYS A 1 77 ? -2.441 4.706 4.799 1.00 83.12 77 LYS A CA 1
ATOM 614 C C . LYS A 1 77 ? -1.251 4.500 5.736 1.00 83.12 77 LYS A C 1
ATOM 616 O O . LYS A 1 77 ? -1.361 3.746 6.697 1.00 83.12 77 LYS A O 1
ATOM 621 N N . HIS A 1 78 ? -0.129 5.154 5.449 1.00 90.69 78 HIS A N 1
ATOM 622 C CA . HIS A 1 78 ? 1.070 5.107 6.273 1.00 90.69 78 HIS A CA 1
ATOM 623 C C . HIS A 1 78 ? 0.826 5.762 7.630 1.00 90.69 78 HIS A C 1
ATOM 625 O O . HIS A 1 78 ? 1.135 5.164 8.651 1.00 90.69 78 HIS A O 1
ATOM 631 N N . GLU A 1 79 ? 0.209 6.938 7.654 1.00 90.31 79 GLU A N 1
ATOM 632 C CA . GLU A 1 79 ? -0.122 7.642 8.889 1.00 90.31 79 GLU A CA 1
ATOM 633 C C . GLU A 1 79 ? -1.062 6.822 9.780 1.00 90.31 79 GLU A C 1
ATOM 635 O O . GLU A 1 79 ? -0.756 6.600 10.950 1.00 90.31 79 GLU A O 1
ATOM 640 N N . VAL A 1 80 ? -2.134 6.262 9.209 1.00 87.00 80 VAL A N 1
ATOM 641 C CA . VAL A 1 80 ? -3.043 5.350 9.926 1.00 87.00 80 VAL A CA 1
ATOM 642 C C . VAL A 1 80 ? -2.295 4.132 10.479 1.00 87.00 80 VAL A C 1
ATOM 644 O O . VAL A 1 80 ? -2.537 3.706 11.610 1.00 87.00 80 VAL A O 1
ATOM 647 N N . PHE A 1 81 ? -1.362 3.569 9.709 1.00 88.12 81 PHE A N 1
ATOM 648 C CA . PHE A 1 81 ? -0.547 2.439 10.149 1.00 88.12 81 PHE A CA 1
ATOM 649 C C . PHE A 1 81 ? 0.368 2.803 11.329 1.00 88.12 81 PHE A C 1
ATOM 651 O O . PHE A 1 81 ? 0.392 2.079 12.325 1.00 88.12 81 PHE A O 1
ATOM 658 N N . ILE A 1 82 ? 1.072 3.937 11.257 1.00 92.44 82 ILE A N 1
ATOM 659 C CA . ILE A 1 82 ? 1.932 4.424 12.345 1.00 92.44 82 ILE A CA 1
ATOM 660 C C . ILE A 1 82 ? 1.105 4.703 13.603 1.00 92.44 82 ILE A C 1
ATOM 662 O O . ILE A 1 82 ? 1.479 4.253 14.684 1.00 92.44 82 ILE A O 1
ATOM 666 N N . GLN A 1 83 ? -0.049 5.361 13.471 1.00 89.31 83 GLN A N 1
ATOM 667 C CA . GLN A 1 83 ? -0.958 5.607 14.593 1.00 89.31 83 GLN A CA 1
ATOM 668 C C . GLN A 1 83 ? -1.412 4.298 15.250 1.00 89.31 83 GLN A C 1
ATOM 670 O O . GLN A 1 83 ? -1.346 4.175 16.473 1.00 89.31 83 GLN A O 1
ATOM 675 N N . THR A 1 84 ? -1.784 3.297 14.445 1.00 86.31 84 THR A N 1
ATOM 676 C CA . THR A 1 84 ? -2.194 1.973 14.941 1.00 86.31 84 THR A CA 1
ATOM 677 C C . THR A 1 84 ? -1.067 1.294 15.727 1.00 86.31 84 THR A C 1
ATOM 679 O O . THR A 1 84 ? -1.308 0.735 16.797 1.00 86.31 84 THR A O 1
ATOM 682 N N . LEU A 1 85 ? 0.179 1.367 15.242 1.00 92.25 85 LEU A N 1
ATOM 683 C CA . LEU A 1 85 ? 1.342 0.820 15.949 1.00 92.25 85 LEU A CA 1
ATOM 684 C C . LEU A 1 85 ? 1.630 1.554 17.265 1.00 92.25 85 LEU A C 1
ATOM 686 O O . LEU A 1 85 ? 1.876 0.905 18.283 1.00 92.25 85 LEU A O 1
ATOM 690 N N . CYS A 1 86 ? 1.593 2.889 17.263 1.00 90.19 86 CYS A N 1
ATOM 691 C CA . CYS A 1 86 ? 1.802 3.696 18.468 1.00 90.19 86 CYS A CA 1
ATOM 692 C C . CYS A 1 86 ? 0.745 3.390 19.535 1.00 90.19 86 CYS A C 1
ATOM 694 O O . CYS A 1 86 ? 1.082 3.157 20.695 1.00 90.19 86 CYS A O 1
ATOM 696 N N . GLN A 1 87 ? -0.524 3.310 19.135 1.00 86.06 87 GLN A N 1
ATOM 697 C CA . GLN A 1 87 ? -1.629 2.972 20.030 1.00 86.06 87 GLN A CA 1
ATOM 698 C C . GLN A 1 87 ? -1.502 1.547 20.578 1.00 86.06 87 GLN A C 1
ATOM 700 O O . GLN A 1 87 ? -1.699 1.334 21.772 1.00 86.06 87 GLN A O 1
ATOM 705 N N . ALA A 1 88 ? -1.106 0.571 19.752 1.00 88.25 88 ALA A N 1
ATOM 706 C CA . ALA A 1 88 ? -0.867 -0.794 20.219 1.00 88.25 88 ALA A CA 1
ATOM 707 C C . ALA A 1 88 ? 0.227 -0.847 21.299 1.00 88.25 88 ALA A C 1
ATOM 709 O O . ALA A 1 88 ? 0.054 -1.517 22.316 1.00 88.25 88 ALA A O 1
ATOM 710 N N . ARG A 1 89 ? 1.322 -0.096 21.127 1.00 90.38 89 ARG A N 1
ATOM 711 C CA . ARG A 1 89 ? 2.384 0.014 22.143 1.00 90.38 89 ARG A CA 1
ATOM 712 C C . ARG A 1 89 ? 1.883 0.667 23.431 1.00 90.38 89 ARG A C 1
ATOM 714 O O . ARG A 1 89 ? 2.198 0.176 24.509 1.00 90.38 89 ARG A O 1
ATOM 721 N N . GLN A 1 90 ? 1.059 1.708 23.328 1.00 87.81 90 GLN A N 1
ATOM 722 C CA . GLN A 1 90 ? 0.461 2.365 24.492 1.00 87.81 90 GLN A CA 1
ATOM 723 C C . GLN A 1 90 ? -0.455 1.417 25.284 1.00 87.81 90 GLN A C 1
ATOM 725 O O . GLN A 1 90 ? -0.375 1.369 26.510 1.00 87.81 90 GLN A O 1
ATOM 730 N N . VAL A 1 91 ? -1.271 0.609 24.596 1.00 86.81 91 VAL A N 1
ATOM 731 C CA . VAL A 1 91 ? -2.101 -0.431 25.231 1.00 86.81 91 VAL A CA 1
ATOM 732 C C . VAL A 1 91 ? -1.223 -1.432 25.986 1.00 86.81 91 VAL A C 1
ATOM 734 O O . VAL A 1 91 ? -1.509 -1.749 27.137 1.00 86.81 91 VAL A O 1
ATOM 737 N N . GLN A 1 92 ? -0.145 -1.918 25.358 1.00 87.94 92 GLN A N 1
ATOM 738 C CA . GLN A 1 92 ? 0.784 -2.863 25.989 1.00 87.94 92 GLN A CA 1
ATOM 739 C C . GLN A 1 92 ? 1.460 -2.263 27.229 1.00 87.94 92 GLN A C 1
ATOM 741 O O . G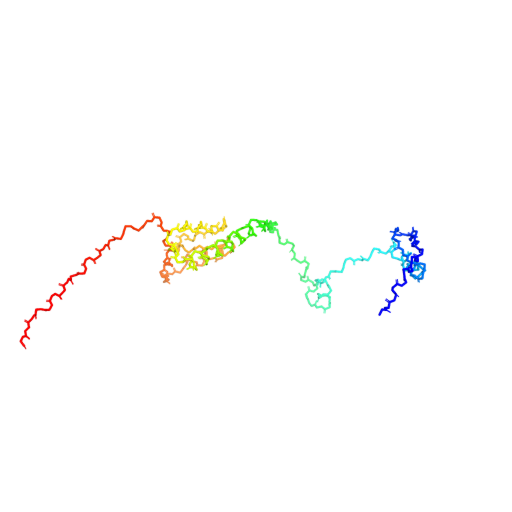LN A 1 92 ? 1.580 -2.935 28.250 1.00 87.94 92 GLN A O 1
ATOM 746 N N . GLN A 1 93 ? 1.841 -0.985 27.173 1.00 88.56 93 GLN A N 1
ATOM 747 C CA . GLN A 1 93 ? 2.434 -0.284 28.308 1.00 88.56 93 GLN A CA 1
ATOM 748 C C . GLN A 1 93 ? 1.452 -0.172 29.483 1.00 88.56 93 GLN A C 1
ATOM 750 O O . GLN A 1 93 ? 1.821 -0.497 30.608 1.00 88.56 93 GLN A O 1
ATOM 755 N N . ILE A 1 94 ? 0.196 0.208 29.233 1.00 85.56 94 ILE A N 1
ATOM 756 C CA . ILE A 1 94 ? -0.830 0.341 30.283 1.00 85.56 94 ILE A CA 1
ATOM 757 C C . ILE A 1 94 ? -1.174 -1.018 30.904 1.00 85.56 94 ILE A C 1
ATOM 759 O O . ILE A 1 94 ? -1.346 -1.118 32.116 1.00 85.56 94 ILE A O 1
ATOM 763 N N . LEU A 1 95 ? -1.206 -2.080 30.095 1.00 85.12 95 LEU A N 1
ATOM 764 C CA . LEU A 1 95 ? -1.349 -3.449 30.591 1.00 85.12 95 LEU A CA 1
ATOM 765 C C . LEU A 1 95 ? -0.185 -3.853 31.506 1.00 85.12 95 LEU A C 1
ATOM 767 O O . LEU A 1 95 ? -0.414 -4.478 32.538 1.00 85.12 95 LEU A O 1
ATOM 771 N N . SER A 1 96 ? 1.048 -3.476 31.154 1.00 84.69 96 SER A N 1
ATOM 772 C CA . SER A 1 96 ? 2.241 -3.803 31.947 1.00 84.69 96 SER A CA 1
ATOM 773 C C . SER A 1 96 ? 2.302 -3.066 33.289 1.00 84.69 96 SER A C 1
ATOM 775 O O . SER A 1 96 ? 2.784 -3.624 34.269 1.00 84.69 96 SER A O 1
ATOM 777 N N . THR A 1 97 ? 1.766 -1.844 33.362 1.00 85.94 97 THR A N 1
ATOM 778 C CA . THR A 1 97 ? 1.707 -1.045 34.597 1.00 85.94 97 THR A CA 1
ATOM 779 C C . THR A 1 97 ? 0.495 -1.380 35.475 1.00 85.94 97 THR A C 1
ATOM 781 O O . THR A 1 97 ? 0.285 -0.732 36.498 1.00 85.94 97 THR A O 1
ATOM 784 N N . GLY A 1 98 ? -0.311 -2.382 35.099 1.00 84.00 98 GLY A N 1
ATOM 785 C CA . GLY A 1 98 ? -1.498 -2.806 35.849 1.00 84.00 98 GLY A CA 1
ATOM 786 C C . GLY A 1 98 ? -2.731 -1.914 35.654 1.00 84.00 98 GLY A C 1
ATOM 787 O O . GLY A 1 98 ? -3.700 -2.029 36.407 1.00 84.00 98 GLY A O 1
ATOM 788 N N . GLY A 1 99 ? -2.722 -1.028 34.654 1.00 80.81 99 GLY A N 1
ATOM 789 C CA . GLY A 1 99 ? -3.867 -0.194 34.291 1.00 80.81 99 GLY A CA 1
ATOM 790 C C . GLY A 1 99 ? -4.959 -0.971 33.546 1.00 80.81 99 GLY A C 1
ATOM 791 O O . GLY A 1 99 ? -4.714 -2.000 32.911 1.00 80.81 99 GLY A O 1
ATOM 792 N N . LYS A 1 100 ? -6.202 -0.481 33.602 1.00 76.06 100 LYS A N 1
ATOM 793 C CA . LYS A 1 100 ? -7.345 -1.112 32.925 1.00 76.06 100 LYS A CA 1
ATOM 794 C C . LYS A 1 100 ? -7.428 -0.631 31.476 1.00 76.06 100 LYS A C 1
ATOM 796 O O . LYS A 1 100 ? -7.453 0.561 31.201 1.00 76.06 100 LYS A O 1
ATOM 801 N N . VAL A 1 101 ? -7.576 -1.568 30.538 1.00 68.38 101 VAL A N 1
ATOM 802 C CA . VAL A 1 101 ? -7.756 -1.276 29.096 1.00 68.38 101 VAL A CA 1
ATOM 803 C C . VAL A 1 101 ? -9.021 -0.452 28.815 1.00 68.38 101 VAL A C 1
ATOM 805 O O . VAL A 1 101 ? -9.109 0.216 27.790 1.00 68.38 101 VAL A O 1
ATOM 808 N N . SER A 1 102 ? -9.994 -0.478 29.731 1.00 71.81 102 SER A N 1
ATOM 809 C CA . SER A 1 102 ? -11.250 0.273 29.636 1.00 71.81 102 SER A CA 1
ATOM 810 C C . SER A 1 102 ? -11.079 1.792 29.689 1.00 71.81 102 SER A C 1
ATOM 812 O O . SER A 1 102 ? -11.976 2.496 29.236 1.00 71.81 102 SER A O 1
ATOM 814 N N . ASP A 1 103 ? -9.960 2.283 30.229 1.00 69.75 103 ASP A N 1
ATOM 815 C CA . ASP A 1 103 ? -9.701 3.718 30.377 1.00 69.75 103 ASP A CA 1
ATOM 816 C C . ASP A 1 103 ? -9.084 4.328 29.104 1.00 69.75 103 ASP A C 1
ATOM 818 O O . ASP A 1 103 ? -8.969 5.549 28.990 1.00 69.75 103 ASP A O 1
ATOM 822 N N . LEU A 1 104 ? -8.712 3.499 28.113 1.00 66.00 104 LEU A N 1
ATOM 823 C CA . LEU A 1 104 ? -8.250 4.007 26.824 1.00 66.00 104 LEU A CA 1
ATOM 824 C C . LEU A 1 104 ? -9.425 4.436 25.937 1.00 66.00 104 LEU A C 1
ATOM 826 O O . LEU A 1 104 ? -10.418 3.708 25.822 1.00 66.00 104 LEU A O 1
ATOM 830 N N . PRO A 1 105 ? -9.270 5.550 25.198 1.00 69.44 105 PRO A N 1
ATOM 831 C CA . PRO A 1 105 ? -10.191 5.908 24.135 1.00 69.44 105 PRO A CA 1
ATOM 832 C C . PRO A 1 105 ? -10.320 4.741 23.143 1.00 69.44 105 PRO A C 1
ATOM 834 O O . PRO A 1 105 ? -9.300 4.240 22.653 1.00 69.44 105 PRO A O 1
ATOM 837 N N . PRO A 1 106 ? -11.545 4.282 22.824 1.00 66.25 106 PRO A N 1
ATOM 838 C CA . PRO A 1 106 ? -11.734 3.253 21.817 1.00 66.25 106 PRO A CA 1
ATOM 839 C C . PRO A 1 106 ? -11.180 3.757 20.487 1.00 66.25 106 PRO A C 1
ATOM 841 O O . PRO A 1 106 ? -11.455 4.887 20.081 1.00 66.25 106 PRO A O 1
ATOM 844 N N . LEU A 1 107 ? -10.395 2.903 19.825 1.00 64.56 107 LEU A N 1
ATOM 845 C CA . LEU A 1 107 ? -9.762 3.223 18.548 1.00 64.56 107 LEU A CA 1
ATOM 846 C C . LEU A 1 107 ? -10.798 3.825 17.588 1.00 64.56 107 LEU A C 1
ATOM 848 O O . LEU A 1 107 ? -11.887 3.245 17.451 1.00 64.56 107 LEU A O 1
ATOM 852 N N . PRO A 1 108 ? -10.483 4.952 16.918 1.00 65.00 108 PRO A N 1
ATOM 853 C CA . PRO A 1 108 ? -11.365 5.477 15.895 1.00 65.00 108 PRO A CA 1
ATOM 854 C C . PRO A 1 108 ? -11.596 4.369 14.860 1.00 65.00 108 PRO A C 1
ATOM 856 O O . PRO A 1 108 ? -10.643 3.672 14.486 1.00 65.00 108 PRO A O 1
ATOM 859 N N . PRO A 1 109 ? -12.843 4.151 14.410 1.00 62.84 109 PRO A N 1
ATOM 860 C CA . PRO A 1 109 ? -13.101 3.230 13.322 1.00 62.84 109 PRO A CA 1
ATOM 861 C C . PRO A 1 109 ? -12.210 3.619 12.144 1.00 62.84 109 PRO A C 1
ATOM 863 O O . PRO A 1 109 ? -12.299 4.735 11.637 1.00 62.84 109 PRO A O 1
ATOM 866 N N . ILE A 1 110 ? -11.326 2.709 11.728 1.00 63.31 110 ILE A N 1
ATOM 867 C CA . ILE A 1 110 ? -10.545 2.875 10.504 1.00 63.31 110 ILE A CA 1
ATOM 868 C C . ILE A 1 110 ? -11.530 2.676 9.352 1.00 63.31 110 ILE A C 1
ATOM 870 O O . ILE A 1 110 ? -11.615 1.611 8.740 1.00 63.31 110 ILE A O 1
ATOM 874 N N . ASP A 1 111 ? -12.351 3.688 9.103 1.00 61.00 111 ASP A N 1
ATOM 875 C CA . ASP A 1 111 ? -13.179 3.757 7.922 1.00 61.00 111 ASP A CA 1
ATOM 876 C C . ASP A 1 111 ? -12.239 4.054 6.762 1.00 61.00 111 ASP A C 1
ATOM 878 O O . ASP A 1 111 ? -11.936 5.195 6.422 1.00 61.00 111 ASP A O 1
ATOM 882 N N . SER A 1 112 ? -11.736 2.987 6.146 1.00 62.75 112 SER A N 1
ATOM 883 C CA . SER A 1 112 ? -11.190 3.064 4.801 1.00 62.75 112 SER A CA 1
ATOM 884 C C . SER A 1 112 ? -12.279 3.682 3.925 1.00 62.75 112 SER A C 1
ATOM 886 O O . SER A 1 112 ? -13.244 2.994 3.584 1.00 62.75 112 SER A O 1
ATOM 888 N N . ALA A 1 113 ? -12.131 4.971 3.608 1.00 63.34 113 ALA A N 1
ATOM 889 C CA . ALA A 1 113 ? -13.107 5.866 2.975 1.00 63.34 113 ALA A CA 1
ATOM 890 C C . ALA A 1 113 ? -13.672 5.392 1.614 1.00 63.34 113 ALA A C 1
ATOM 892 O O . ALA A 1 113 ? -14.427 6.099 0.959 1.00 63.34 113 ALA A O 1
ATOM 893 N N . GLU A 1 114 ? -13.319 4.186 1.180 1.00 71.94 114 GLU A N 1
ATOM 894 C CA . GLU A 1 114 ? -13.707 3.566 -0.082 1.00 71.94 114 GLU A CA 1
ATOM 895 C C . GLU A 1 114 ? -14.653 2.364 0.105 1.00 71.94 114 GLU A C 1
ATOM 897 O O . GLU A 1 114 ? -15.120 1.801 -0.883 1.00 71.94 114 GLU A O 1
ATOM 902 N N . TYR A 1 115 ? -14.940 1.922 1.336 1.00 83.88 115 TYR A N 1
ATOM 903 C CA . TYR A 1 115 ? -15.777 0.736 1.547 1.00 83.88 115 TYR A CA 1
ATOM 904 C C . TYR A 1 115 ? -17.274 1.041 1.421 1.00 83.88 115 TYR A C 1
ATOM 906 O O . TYR A 1 115 ? -17.863 1.739 2.247 1.00 83.88 115 TYR A O 1
ATOM 914 N N . ILE A 1 116 ? -17.908 0.421 0.427 1.00 88.12 116 ILE A N 1
ATOM 915 C CA . ILE A 1 116 ? -19.330 0.551 0.103 1.00 88.12 116 ILE A CA 1
ATOM 916 C C . ILE A 1 116 ? -20.092 -0.618 0.737 1.00 88.12 116 ILE A C 1
ATOM 918 O O . ILE A 1 116 ? -19.671 -1.775 0.649 1.00 88.12 116 ILE A O 1
ATOM 922 N N . ALA A 1 117 ? -21.222 -0.336 1.388 1.00 90.19 117 ALA A N 1
ATOM 923 C CA . ALA A 1 117 ? -22.109 -1.369 1.914 1.00 90.19 117 ALA A CA 1
ATOM 924 C C . ALA A 1 117 ? -23.033 -1.907 0.812 1.00 90.19 117 ALA A C 1
ATOM 926 O O . ALA A 1 117 ? -23.657 -1.144 0.079 1.00 90.19 117 ALA A O 1
ATOM 927 N N . CYS A 1 118 ? -23.153 -3.230 0.703 1.00 91.31 118 CYS A N 1
ATOM 928 C CA . CYS A 1 118 ? -24.100 -3.848 -0.221 1.00 91.31 118 CYS A CA 1
ATOM 929 C C . CYS A 1 118 ? -25.549 -3.614 0.258 1.00 91.31 118 CYS A C 1
ATOM 931 O O . CYS A 1 118 ? -25.856 -3.977 1.398 1.00 91.31 118 CYS A O 1
ATOM 933 N N . PRO A 1 119 ? -26.467 -3.115 -0.593 1.00 90.75 119 PRO A N 1
ATOM 934 C CA . PRO A 1 119 ? -27.850 -2.821 -0.197 1.00 90.75 119 PRO A CA 1
ATOM 935 C C . PRO A 1 119 ? -28.643 -4.074 0.202 1.00 90.75 119 PRO A C 1
ATOM 937 O O . PRO A 1 119 ? -29.597 -3.984 0.965 1.00 90.75 119 PRO A O 1
ATOM 940 N N . TYR A 1 120 ? -28.229 -5.253 -0.274 1.00 90.38 120 TYR A N 1
ATOM 941 C CA . TYR A 1 120 ? -28.964 -6.497 -0.052 1.00 90.38 120 TYR A CA 1
ATOM 942 C C . TYR A 1 120 ? -28.453 -7.335 1.131 1.00 90.38 120 TYR A C 1
ATOM 944 O O . TYR A 1 120 ? -29.241 -7.968 1.820 1.00 90.38 120 TYR A O 1
ATOM 952 N N . CYS A 1 121 ? -27.134 -7.398 1.358 1.00 88.75 121 CYS A N 1
ATOM 953 C CA . CYS A 1 121 ? -26.545 -8.234 2.419 1.00 88.75 121 CYS A CA 1
ATOM 954 C C . CYS A 1 121 ? -25.836 -7.435 3.521 1.00 88.75 121 CYS A C 1
ATOM 956 O O . CYS A 1 121 ? -25.309 -8.033 4.457 1.00 88.75 121 CYS A O 1
ATOM 958 N N . ARG A 1 122 ? -25.775 -6.102 3.394 1.00 86.44 122 ARG A N 1
ATOM 959 C CA . ARG A 1 122 ? -25.129 -5.159 4.326 1.00 86.44 122 ARG A CA 1
ATOM 960 C C . ARG A 1 122 ? -23.645 -5.424 4.627 1.00 86.44 122 ARG A C 1
ATOM 962 O O . ARG A 1 122 ? -23.067 -4.764 5.486 1.00 86.44 122 ARG A O 1
ATOM 969 N N . ARG A 1 123 ? -22.990 -6.343 3.908 1.00 87.75 123 ARG A N 1
ATOM 970 C CA . ARG A 1 123 ? -21.530 -6.528 3.967 1.00 87.75 123 ARG A CA 1
ATOM 971 C C . ARG A 1 123 ? -20.840 -5.333 3.299 1.00 87.75 123 ARG A C 1
ATOM 973 O O . ARG A 1 123 ? -21.332 -4.838 2.282 1.00 87.75 123 ARG A O 1
ATOM 980 N N . ARG A 1 124 ? -19.725 -4.866 3.871 1.00 87.06 124 ARG A N 1
ATOM 981 C CA . ARG A 1 124 ? -18.912 -3.764 3.327 1.00 87.06 124 ARG A CA 1
ATOM 982 C C . ARG A 1 124 ? -17.814 -4.329 2.426 1.00 87.06 124 ARG A C 1
ATOM 984 O O . ARG A 1 124 ? -17.135 -5.275 2.816 1.00 87.06 124 ARG A O 1
ATOM 991 N N . PHE A 1 125 ? -17.624 -3.737 1.251 1.00 88.88 125 PHE A N 1
ATOM 992 C CA . PHE A 1 125 ? -16.615 -4.146 0.272 1.00 88.88 125 PHE A CA 1
ATOM 993 C C . PHE A 1 125 ? -15.855 -2.936 -0.265 1.00 88.88 125 PHE A C 1
ATOM 995 O O . PHE A 1 125 ? -16.422 -1.854 -0.384 1.00 88.88 125 PHE A O 1
ATOM 1002 N N . ALA A 1 126 ? -14.602 -3.139 -0.668 1.00 88.38 126 ALA A N 1
ATOM 1003 C CA . ALA A 1 126 ? -13.880 -2.190 -1.514 1.00 88.38 126 ALA A CA 1
ATOM 1004 C C . ALA A 1 126 ? -14.653 -1.949 -2.833 1.00 88.38 126 ALA A C 1
ATOM 1006 O O . ALA A 1 126 ? -15.367 -2.852 -3.278 1.00 88.38 126 ALA A O 1
ATOM 1007 N N . PRO A 1 127 ? -14.498 -0.800 -3.513 1.00 88.06 127 PRO A N 1
ATOM 1008 C CA . PRO A 1 127 ? -15.399 -0.391 -4.597 1.00 88.06 127 PRO A CA 1
ATOM 1009 C C . PRO A 1 127 ? -15.393 -1.381 -5.772 1.00 88.06 127 PRO A C 1
ATOM 1011 O O . PRO A 1 127 ? -16.442 -1.861 -6.190 1.00 88.06 127 PRO A O 1
ATOM 1014 N N . GLN A 1 128 ? -14.208 -1.831 -6.196 1.00 86.88 128 GLN A N 1
ATOM 1015 C CA . GLN A 1 128 ? -14.063 -2.847 -7.247 1.00 86.88 128 GLN A CA 1
ATOM 1016 C C . GLN A 1 128 ? -14.673 -4.208 -6.855 1.00 86.88 128 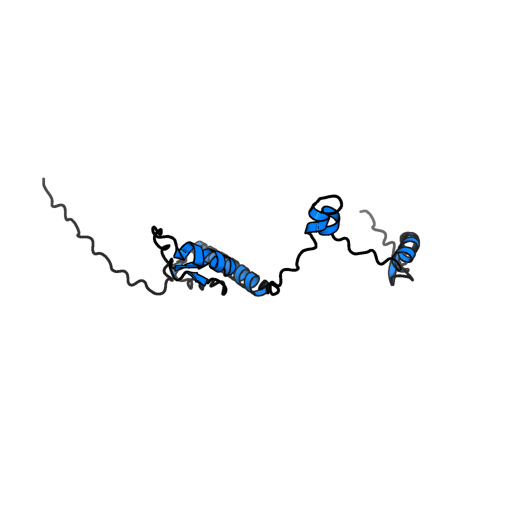GLN A C 1
ATOM 1018 O O . GLN A 1 128 ? -15.169 -4.961 -7.695 1.00 86.88 128 GLN A O 1
ATOM 1023 N N . ALA A 1 129 ? -14.624 -4.557 -5.567 1.00 91.44 129 ALA A N 1
ATOM 1024 C CA . ALA A 1 129 ? -15.258 -5.771 -5.069 1.00 91.44 129 ALA A CA 1
ATOM 1025 C C . ALA A 1 129 ? -16.783 -5.602 -4.997 1.00 91.44 129 ALA A C 1
ATOM 1027 O O . ALA A 1 129 ? -17.504 -6.539 -5.335 1.00 91.44 129 ALA A O 1
ATOM 1028 N N . ALA A 1 130 ? -17.272 -4.414 -4.630 1.00 92.31 130 ALA A N 1
ATOM 1029 C CA . ALA A 1 130 ? -18.689 -4.073 -4.608 1.00 92.31 130 ALA A CA 1
ATOM 1030 C C . ALA A 1 130 ? -19.312 -4.164 -6.012 1.00 92.31 130 ALA A C 1
ATOM 1032 O O . ALA A 1 130 ? -20.348 -4.809 -6.161 1.00 92.31 130 ALA A O 1
ATOM 1033 N N . GLU A 1 131 ? -18.642 -3.633 -7.041 1.00 92.62 131 GLU A N 1
ATOM 1034 C CA . GLU A 1 131 ? -19.069 -3.717 -8.450 1.00 92.62 131 GLU A CA 1
ATOM 1035 C C . GLU A 1 131 ? -19.347 -5.160 -8.893 1.00 92.62 131 GLU A C 1
ATOM 1037 O O . GLU A 1 131 ? -20.364 -5.450 -9.519 1.00 92.62 131 GLU A O 1
ATOM 1042 N N . ARG A 1 132 ? -18.472 -6.101 -8.518 1.00 93.88 132 ARG A N 1
ATOM 1043 C CA . ARG A 1 132 ? -18.634 -7.530 -8.842 1.00 93.88 132 ARG A CA 1
ATOM 1044 C C . ARG A 1 132 ? -19.606 -8.244 -7.903 1.00 93.88 132 ARG A C 1
ATOM 1046 O O . ARG A 1 132 ? -20.219 -9.240 -8.289 1.00 93.88 132 ARG A O 1
ATOM 1053 N N . HIS A 1 133 ? -19.711 -7.776 -6.662 1.00 93.12 133 HIS A N 1
ATOM 1054 C CA . HIS A 1 133 ? -20.519 -8.397 -5.622 1.00 93.12 133 HIS A CA 1
ATOM 1055 C C . HIS A 1 133 ? -22.004 -8.089 -5.791 1.00 93.12 133 HIS A C 1
ATOM 1057 O O . HIS A 1 133 ? -22.795 -9.022 -5.818 1.00 93.12 133 HIS A O 1
ATOM 1063 N N . ILE A 1 134 ? -22.393 -6.818 -5.919 1.00 93.06 134 ILE A N 1
ATOM 1064 C CA . ILE A 1 134 ? -23.793 -6.360 -5.953 1.00 93.06 134 ILE A CA 1
ATOM 1065 C C . ILE A 1 134 ? -24.676 -7.141 -6.950 1.00 93.06 134 ILE A C 1
ATOM 1067 O O . ILE A 1 134 ? -25.735 -7.608 -6.517 1.00 93.06 134 ILE A O 1
ATOM 1071 N N . PRO A 1 135 ? -24.286 -7.354 -8.226 1.00 94.69 135 PRO A N 1
ATOM 1072 C CA . PRO A 1 135 ? -25.142 -8.055 -9.187 1.00 94.69 135 PRO A CA 1
ATOM 1073 C C . PRO A 1 135 ? -25.335 -9.532 -8.830 1.00 94.69 135 PRO A C 1
ATOM 1075 O O . PRO A 1 135 ? -26.453 -10.035 -8.895 1.00 94.69 135 PRO A O 1
ATOM 1078 N N . LYS A 1 136 ? -24.274 -10.213 -8.377 1.00 91.12 136 LYS A N 1
ATOM 1079 C CA . LYS A 1 136 ? -24.366 -11.598 -7.887 1.00 91.12 136 LYS A CA 1
ATOM 1080 C C . LYS A 1 136 ? -25.161 -11.676 -6.598 1.00 91.12 136 LYS A C 1
ATOM 1082 O O . LYS A 1 136 ? -25.921 -12.604 -6.383 1.00 91.12 136 LYS A O 1
ATOM 1087 N N . CYS A 1 137 ? -24.979 -10.688 -5.733 1.00 91.06 137 CYS A N 1
ATOM 1088 C CA . CYS A 1 137 ? -25.667 -10.611 -4.467 1.00 91.06 137 CYS A CA 1
ATOM 1089 C C . CYS A 1 137 ? -27.168 -10.561 -4.723 1.00 91.06 137 CYS A C 1
ATOM 1091 O O . CYS A 1 137 ? -27.868 -11.408 -4.190 1.00 91.06 137 CYS A O 1
ATOM 1093 N N . LYS A 1 138 ? -27.637 -9.658 -5.599 1.00 90.75 138 LYS A N 1
ATOM 1094 C CA . LYS A 1 138 ? -29.048 -9.475 -5.984 1.00 90.75 138 LYS A CA 1
ATOM 1095 C C . LYS A 1 138 ? -29.781 -10.791 -6.280 1.00 90.75 138 LYS A C 1
ATOM 1097 O O . LYS A 1 138 ? -30.919 -10.930 -5.850 1.00 90.75 138 LYS A O 1
ATOM 1102 N N . THR A 1 139 ? -29.145 -11.747 -6.957 1.00 89.44 139 THR A N 1
ATOM 1103 C CA . THR A 1 139 ? -29.784 -12.992 -7.420 1.00 89.44 139 THR A CA 1
ATOM 1104 C C . THR A 1 139 ? -29.772 -14.145 -6.407 1.00 89.44 139 THR A C 1
ATOM 1106 O O . THR A 1 139 ? -30.471 -15.137 -6.608 1.00 89.44 139 THR A O 1
ATOM 1109 N N . ILE A 1 140 ? -29.035 -14.039 -5.296 1.00 87.94 140 ILE A N 1
ATOM 1110 C CA . ILE A 1 140 ? -28.961 -15.100 -4.277 1.00 87.94 140 ILE A CA 1
ATOM 1111 C C . ILE A 1 140 ? -30.212 -15.067 -3.385 1.00 87.94 140 ILE A C 1
ATOM 1113 O O . ILE A 1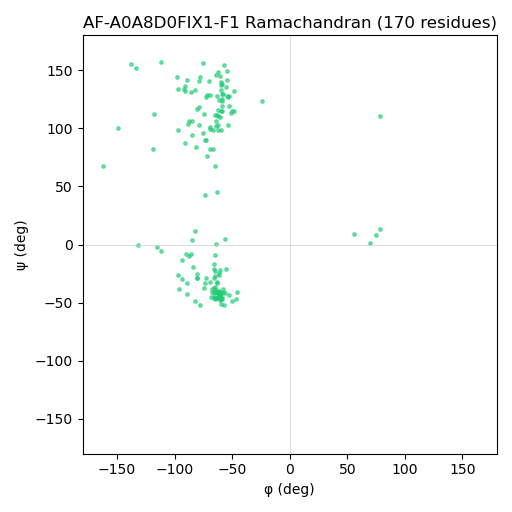 140 ? -30.436 -14.087 -2.665 1.00 87.94 140 ILE A O 1
ATOM 1117 N N . LYS A 1 141 ? -30.991 -16.161 -3.401 1.00 78.25 141 LYS A N 1
ATOM 1118 C CA . LYS A 1 141 ? -32.200 -16.358 -2.574 1.00 78.25 141 LYS A CA 1
ATOM 1119 C C . LYS A 1 141 ? -31.882 -16.846 -1.154 1.00 78.25 141 LYS A C 1
ATOM 1121 O O . LYS A 1 141 ? -32.359 -16.252 -0.196 1.00 78.25 141 LYS A O 1
ATOM 1126 N N . ASN A 1 142 ? -31.037 -17.872 -1.005 1.00 79.75 142 ASN A N 1
ATOM 1127 C CA . ASN A 1 142 ? -30.645 -18.393 0.309 1.00 79.75 142 ASN A CA 1
ATOM 1128 C C . ASN A 1 142 ? -29.378 -17.691 0.813 1.00 79.75 142 ASN A C 1
ATOM 1130 O O . ASN A 1 142 ? -28.257 -18.116 0.529 1.00 79.75 142 ASN A O 1
ATOM 1134 N N . ARG A 1 143 ? -29.543 -16.552 1.486 1.00 75.19 143 ARG A N 1
ATOM 1135 C CA . ARG A 1 143 ? -28.398 -15.772 1.967 1.00 75.19 143 ARG A CA 1
ATOM 1136 C C . ARG A 1 143 ? -27.998 -16.183 3.374 1.00 75.19 143 ARG A C 1
ATOM 1138 O O . ARG A 1 143 ? -28.864 -16.250 4.242 1.00 75.19 143 ARG A O 1
ATOM 1145 N N . PRO A 1 144 ? -26.688 -16.330 3.638 1.00 75.94 144 PRO A N 1
ATOM 1146 C CA . PRO A 1 144 ? -26.216 -16.434 5.005 1.00 75.94 144 PRO A CA 1
ATOM 1147 C C . PRO A 1 144 ? -26.554 -15.142 5.766 1.00 75.94 144 PRO A C 1
ATOM 1149 O O . PRO A 1 144 ? -26.543 -14.059 5.158 1.00 75.94 144 PRO A O 1
ATOM 1152 N N . PRO A 1 145 ? -26.808 -15.229 7.084 1.00 75.56 145 PRO A N 1
ATOM 1153 C CA . PRO A 1 145 ? -27.087 -14.059 7.902 1.00 75.56 145 PRO A CA 1
ATOM 1154 C C . PRO A 1 145 ? -25.960 -13.019 7.774 1.00 75.56 145 PRO A C 1
ATOM 1156 O O . PRO A 1 145 ? -24.794 -13.367 7.518 1.00 75.56 145 PRO A O 1
ATOM 1159 N N . PRO A 1 146 ? -26.288 -11.721 7.898 1.00 69.88 146 PRO A N 1
ATOM 1160 C CA . PRO A 1 146 ? -25.279 -10.677 7.865 1.00 69.88 146 PRO A CA 1
ATOM 1161 C C . PRO A 1 146 ? -24.278 -10.890 9.012 1.00 69.88 146 PRO A C 1
ATOM 1163 O O . PRO A 1 146 ? -24.668 -11.341 10.091 1.00 69.88 146 PRO A O 1
ATOM 1166 N N . PRO A 1 147 ? -22.986 -10.576 8.805 1.00 68.81 147 PRO A N 1
ATOM 1167 C CA . PRO A 1 147 ? -22.015 -10.648 9.886 1.00 68.81 147 PRO A CA 1
ATOM 1168 C C . PRO A 1 147 ? -22.455 -9.729 11.030 1.00 68.81 147 PRO A C 1
ATOM 1170 O O . PRO A 1 147 ? -22.905 -8.607 10.787 1.00 68.81 147 PRO A O 1
ATOM 1173 N N . SER A 1 148 ? -22.308 -10.207 12.269 1.00 74.69 148 SER A N 1
ATOM 1174 C CA . SER A 1 148 ? -22.514 -9.401 13.475 1.00 74.69 148 SER A CA 1
ATOM 1175 C C . SER A 1 148 ? -21.711 -8.107 13.350 1.00 74.69 148 SER A C 1
ATOM 1177 O O . SER A 1 148 ? -20.478 -8.142 13.350 1.00 74.69 148 SER A O 1
ATOM 1179 N N . GLN A 1 149 ? -22.392 -6.963 13.246 1.00 65.56 149 GLN A N 1
ATOM 1180 C CA . GLN A 1 149 ? -21.712 -5.674 13.268 1.00 65.56 149 GLN A CA 1
ATOM 1181 C C . GLN A 1 149 ? -20.994 -5.541 14.611 1.00 65.56 149 GLN A C 1
ATOM 1183 O O . GLN A 1 149 ? -21.600 -5.699 15.674 1.00 65.56 149 GLN A O 1
ATOM 1188 N N . ARG A 1 150 ? -19.680 -5.296 14.570 1.00 57.47 150 ARG A N 1
ATOM 1189 C CA . ARG A 1 150 ? -18.897 -5.027 15.777 1.00 57.47 150 ARG A CA 1
ATOM 1190 C C . ARG A 1 150 ? -19.502 -3.773 16.406 1.00 57.47 150 ARG A C 1
ATOM 1192 O O . ARG A 1 150 ? -19.427 -2.700 15.816 1.00 57.47 150 ARG A O 1
ATOM 1199 N N . ARG A 1 151 ? -20.170 -3.928 17.552 1.00 51.47 151 ARG A N 1
ATOM 1200 C CA . ARG A 1 151 ? -20.744 -2.804 18.295 1.00 51.47 151 ARG A CA 1
ATOM 1201 C C . ARG A 1 151 ? -19.598 -1.854 18.636 1.00 51.47 151 ARG A C 1
ATOM 1203 O O . ARG A 1 151 ? -18.680 -2.247 19.353 1.00 51.47 151 ARG A O 1
ATOM 1210 N N . THR A 1 152 ? -19.617 -0.645 18.083 1.00 49.22 152 THR A N 1
ATOM 1211 C CA . THR A 1 152 ? -18.767 0.439 18.576 1.00 49.22 152 THR A CA 1
ATOM 1212 C C . THR A 1 152 ? -19.139 0.672 20.042 1.00 49.22 152 THR A C 1
ATOM 1214 O O . THR A 1 152 ? -20.305 0.558 20.421 1.00 49.22 152 THR A O 1
ATOM 1217 N N . ALA A 1 153 ? -18.150 0.921 20.898 1.00 48.97 153 ALA A N 1
ATOM 1218 C CA . ALA A 1 153 ? -18.309 0.912 22.356 1.00 48.97 153 ALA A CA 1
ATOM 1219 C C . ALA A 1 153 ? -19.268 1.993 22.918 1.00 48.97 153 ALA A C 1
ATOM 1221 O O . ALA A 1 153 ? -19.496 2.039 24.121 1.00 48.97 153 ALA A O 1
ATOM 1222 N N . ALA A 1 154 ? -19.875 2.830 22.072 1.00 43.19 154 ALA A N 1
ATOM 1223 C CA . ALA A 1 154 ? -20.671 3.993 22.460 1.00 43.19 154 ALA A CA 1
ATOM 1224 C C . ALA A 1 154 ? -22.137 3.697 22.862 1.00 43.19 154 ALA A C 1
ATOM 1226 O O . ALA A 1 154 ? -22.931 4.621 23.000 1.00 43.19 154 ALA A O 1
ATOM 1227 N N . GLY A 1 155 ? -22.538 2.435 23.058 1.00 43.38 155 GLY A N 1
ATOM 1228 C CA . GLY A 1 155 ? -23.939 2.119 23.361 1.00 43.38 155 GLY A CA 1
ATOM 1229 C C . GLY A 1 155 ? -24.167 0.739 23.962 1.00 43.38 155 GLY A C 1
ATOM 1230 O O . GLY A 1 155 ? -24.778 -0.119 23.332 1.00 43.38 155 GLY A O 1
ATOM 1231 N N . SER A 1 156 ? -23.703 0.508 25.192 1.00 37.66 156 SER A N 1
ATOM 1232 C CA . SER A 1 156 ? -24.068 -0.688 25.961 1.00 37.66 156 SER A CA 1
ATOM 1233 C C . SER A 1 156 ? -24.794 -0.305 27.249 1.00 37.66 156 SER A C 1
ATOM 1235 O O . SER A 1 156 ? -24.211 -0.331 28.331 1.00 37.66 156 SER A O 1
ATOM 1237 N N . LYS A 1 157 ? -26.106 -0.045 27.162 1.00 41.28 157 LYS A N 1
ATOM 1238 C CA . LYS A 1 157 ? -26.985 -0.299 28.311 1.00 41.28 157 LYS A CA 1
ATOM 1239 C C . LYS A 1 157 ? -27.053 -1.820 28.476 1.00 41.28 157 LYS A C 1
ATOM 1241 O O . LYS A 1 157 ? -27.716 -2.504 27.699 1.00 41.28 157 LYS A O 1
ATOM 1246 N N . ARG A 1 158 ? -26.302 -2.372 29.435 1.00 43.03 158 ARG A N 1
ATOM 1247 C CA . ARG A 1 158 ? -26.433 -3.781 29.832 1.00 43.03 158 ARG A CA 1
ATOM 1248 C C . ARG A 1 158 ? -27.834 -3.970 30.417 1.00 43.03 158 ARG A C 1
ATOM 1250 O O . ARG A 1 158 ? -28.088 -3.551 31.540 1.00 43.03 158 ARG A O 1
ATOM 1257 N N . ALA A 1 159 ? -28.729 -4.622 29.681 1.00 47.44 159 ALA A N 1
ATOM 1258 C CA . ALA A 1 159 ? -29.868 -5.281 30.303 1.00 47.44 159 ALA A CA 1
ATOM 1259 C C . ALA A 1 159 ? -29.311 -6.476 31.086 1.00 47.44 159 ALA A C 1
ATOM 1261 O O . ALA A 1 159 ? -28.960 -7.508 30.510 1.00 47.44 159 ALA A O 1
ATOM 1262 N N . ILE A 1 160 ? -29.152 -6.295 32.396 1.00 50.75 160 ILE A N 1
ATOM 1263 C CA . ILE A 1 160 ? -28.874 -7.381 33.331 1.00 50.75 160 ILE A CA 1
ATOM 1264 C C . ILE A 1 160 ? -30.090 -8.304 33.259 1.00 50.75 160 ILE A C 1
ATOM 1266 O O . ILE A 1 160 ? -31.156 -7.988 33.785 1.00 50.75 160 ILE A O 1
ATOM 1270 N N . ARG A 1 161 ? -29.952 -9.435 32.566 1.00 51.56 161 ARG A N 1
ATOM 1271 C CA . ARG A 1 161 ? -30.885 -10.548 32.723 1.00 51.56 161 ARG A CA 1
ATOM 1272 C C . ARG A 1 161 ? -30.668 -11.053 34.145 1.00 51.56 161 ARG A C 1
ATOM 1274 O O . ARG A 1 161 ? -29.675 -11.726 34.400 1.00 51.56 161 ARG A O 1
ATOM 1281 N N . LYS A 1 162 ? -31.529 -10.633 35.077 1.00 48.12 162 LYS A N 1
ATOM 1282 C CA . LYS A 1 162 ? -31.579 -11.175 36.436 1.00 48.12 162 LYS A CA 1
ATOM 1283 C C . LYS A 1 162 ? -31.876 -12.666 36.287 1.00 48.12 162 LYS A C 1
ATOM 1285 O O . LYS A 1 162 ? -33.010 -13.040 36.004 1.00 48.12 162 LYS A O 1
ATOM 1290 N N . GLY A 1 163 ? -30.834 -13.490 36.350 1.00 43.31 163 GLY A N 1
ATOM 1291 C CA . GLY A 1 163 ? -30.990 -14.929 36.467 1.00 43.31 163 GLY A CA 1
ATOM 1292 C C . GLY A 1 163 ? -31.777 -15.194 37.739 1.00 43.31 163 GLY A C 1
ATOM 1293 O O . GLY A 1 163 ? -31.418 -14.677 38.797 1.00 43.31 163 GLY A O 1
ATOM 1294 N N . LEU A 1 164 ? -32.879 -15.930 37.603 1.00 54.38 164 LEU A N 1
ATOM 1295 C CA . LEU A 1 164 ? -33.580 -16.536 38.723 1.00 54.38 164 LEU A CA 1
ATOM 1296 C C . LEU A 1 164 ? -32.534 -17.248 39.586 1.00 54.38 164 LEU A C 1
ATOM 1298 O O . LEU A 1 164 ? -31.895 -18.197 39.132 1.00 54.38 164 LEU A O 1
ATOM 1302 N N . PHE A 1 165 ? -32.350 -16.767 40.812 1.00 45.97 165 PHE A N 1
ATOM 1303 C CA . PHE A 1 165 ? -31.708 -17.532 41.866 1.00 45.97 165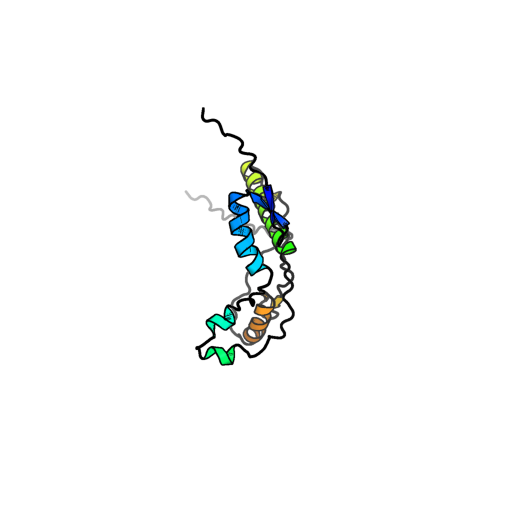 PHE A CA 1
ATOM 1304 C C . PHE A 1 165 ? -32.597 -18.751 42.109 1.00 45.97 165 PHE A C 1
ATOM 1306 O O . PHE A 1 165 ? -33.635 -18.651 42.756 1.00 45.97 165 PHE A O 1
ATOM 1313 N N . PHE A 1 166 ? -32.230 -19.885 41.516 1.00 47.44 166 PHE A N 1
ATOM 1314 C CA . PHE A 1 166 ? -32.834 -21.168 41.840 1.00 47.44 166 PHE A CA 1
ATOM 1315 C C . PHE A 1 166 ? -32.284 -21.565 43.212 1.00 47.44 166 PHE A C 1
ATOM 1317 O O . PHE A 1 166 ? -31.202 -22.133 43.337 1.00 47.44 166 PHE A O 1
ATOM 1324 N N . THR A 1 167 ? -32.989 -21.150 44.260 1.00 53.25 167 THR A N 1
ATOM 1325 C CA . THR A 1 167 ? -32.779 -21.620 45.625 1.00 53.25 167 THR A CA 1
ATOM 1326 C C . THR A 1 167 ? -33.097 -23.109 45.653 1.00 53.25 167 THR A C 1
ATOM 1328 O O . THR A 1 167 ? -34.268 -23.488 45.654 1.00 53.25 167 THR A O 1
ATOM 1331 N N . ILE A 1 168 ? -32.071 -23.960 45.649 1.00 56.88 168 ILE A N 1
ATOM 1332 C CA . ILE A 1 168 ? -32.250 -25.354 46.048 1.00 56.88 168 ILE A CA 1
ATOM 1333 C C . ILE A 1 168 ? -32.284 -25.358 47.570 1.00 56.88 168 ILE A C 1
ATOM 1335 O O . ILE A 1 168 ? -31.284 -25.149 48.255 1.00 56.88 168 ILE A O 1
ATOM 1339 N N . LEU A 1 169 ? -33.515 -25.493 48.042 1.00 54.34 169 LEU A N 1
ATOM 1340 C CA . LEU A 1 169 ? -33.923 -25.680 49.413 1.00 54.34 169 LEU A CA 1
ATOM 1341 C C . LEU A 1 169 ? -33.281 -26.958 49.970 1.00 54.34 169 LEU A C 1
ATOM 1343 O O . LEU A 1 169 ? -33.345 -28.024 49.364 1.00 54.34 169 LEU A O 1
ATOM 1347 N N . PHE A 1 170 ? -32.672 -26.787 51.134 1.00 44.28 170 PHE A N 1
ATOM 1348 C CA . PHE A 1 170 ? -32.393 -27.775 52.168 1.00 44.28 170 PHE A CA 1
ATOM 1349 C C . PHE A 1 170 ? -33.348 -28.991 52.138 1.00 44.28 170 PHE A C 1
ATOM 1351 O O . PHE A 1 170 ? -34.561 -28.823 52.269 1.00 44.28 170 PHE A O 1
ATOM 1358 N N . CYS A 1 171 ? -32.807 -30.207 52.031 1.00 48.62 171 CYS A N 1
ATOM 1359 C CA . CYS A 1 171 ? -33.467 -31.435 52.482 1.00 48.62 171 CYS A CA 1
ATOM 1360 C C . CYS A 1 171 ? -32.404 -32.450 52.926 1.00 48.62 171 CYS A C 1
ATOM 1362 O O . CYS A 1 171 ? -31.775 -33.073 52.078 1.00 48.62 171 CYS A O 1
ATOM 1364 N N . LEU A 1 172 ? -32.250 -32.506 54.257 1.00 54.56 172 LEU A N 1
ATOM 1365 C CA . LEU A 1 172 ? -31.904 -33.634 55.140 1.00 54.56 172 LEU A CA 1
ATOM 1366 C C . LEU A 1 172 ? -30.714 -34.531 54.772 1.00 54.56 172 LEU A C 1
ATOM 1368 O O . LEU A 1 172 ? -30.839 -35.359 53.847 1.00 54.56 172 LEU A O 1
#

pLDDT: mean 75.79, std 16.01, range [37.38, 94.69]

Secondary structure (DSSP, 8-state):
----------EEEPTTT--EEEHHHHHHHHHHHHHHTT--PPP--HHHHHHTTSGGGTTTTS----PPP----HHHHHHHHHHHHHHHHHHHHHHHTT--GGGSPPPPP---TTPEEPTTT--EE-HHHHHHHHHHHHH-SSPPPPP-----TT------------------